Protein AF-A0A5C6UY87-F1 (afdb_monomer_lite)

Organism: NCBI:txid1294296

Structure (mmCIF, N/CA/C/O backbone):
data_AF-A0A5C6UY87-F1
#
_entry.id   AF-A0A5C6UY87-F1
#
loop_
_atom_site.group_PDB
_atom_site.id
_atom_site.type_symbol
_atom_site.label_atom_id
_atom_site.label_alt_id
_atom_site.label_comp_id
_atom_site.label_asym_id
_atom_site.label_entity_id
_atom_site.label_seq_id
_atom_site.pdbx_PDB_ins_code
_atom_site.Cartn_x
_atom_site.Cartn_y
_atom_site.Cartn_z
_atom_site.occupancy
_atom_site.B_iso_or_equiv
_atom_site.auth_seq_id
_atom_site.auth_comp_id
_atom_site.auth_asym_id
_atom_site.auth_atom_id
_atom_site.pdbx_PDB_model_num
ATOM 1 N N . MET A 1 1 ? -28.774 -27.161 35.374 1.00 55.22 1 MET A N 1
ATOM 2 C CA . MET A 1 1 ? -28.466 -25.878 34.701 1.00 55.22 1 MET A CA 1
ATOM 3 C C . MET A 1 1 ? -29.722 -25.010 34.749 1.00 55.22 1 MET A C 1
ATOM 5 O O . MET A 1 1 ? -30.736 -25.421 34.199 1.00 55.22 1 MET A O 1
ATOM 9 N N . ASN A 1 2 ? -29.724 -23.905 35.507 1.00 64.44 2 ASN A N 1
ATOM 10 C CA . ASN A 1 2 ? -30.947 -23.142 35.812 1.00 64.44 2 ASN A CA 1
ATOM 11 C C . ASN A 1 2 ? -31.574 -22.522 34.549 1.00 64.44 2 ASN A C 1
ATOM 13 O O . ASN A 1 2 ? -30.937 -21.724 33.859 1.00 64.44 2 ASN A O 1
ATOM 17 N N . SER A 1 3 ? -32.842 -22.848 34.272 1.00 70.06 3 SER A N 1
ATOM 18 C CA . SER A 1 3 ? -33.569 -22.413 33.064 1.00 70.06 3 SER A CA 1
ATOM 19 C C . SER A 1 3 ? -33.748 -20.889 32.966 1.00 70.06 3 SER A C 1
ATOM 21 O O . SER A 1 3 ? -33.892 -20.338 31.876 1.00 70.06 3 SER A O 1
ATOM 23 N N . THR A 1 4 ? -33.688 -20.184 34.096 1.00 75.19 4 THR A N 1
ATOM 24 C CA . THR A 1 4 ? -33.766 -18.720 34.193 1.00 75.19 4 THR A CA 1
ATOM 25 C C . THR A 1 4 ? -32.500 -18.014 33.715 1.00 75.19 4 THR A C 1
ATOM 27 O O . THR A 1 4 ? -32.594 -16.963 33.082 1.00 75.19 4 THR A O 1
ATOM 30 N N . PHE A 1 5 ? -31.323 -18.596 33.955 1.00 83.19 5 PHE A N 1
ATOM 31 C CA . PHE A 1 5 ? -30.048 -18.032 33.506 1.00 83.19 5 PHE A CA 1
ATOM 32 C C . PHE A 1 5 ? -29.927 -18.088 31.977 1.00 83.19 5 PHE A C 1
ATOM 34 O O . PHE A 1 5 ? -29.535 -17.114 31.338 1.00 83.19 5 PHE A O 1
ATOM 41 N N . PHE A 1 6 ? -30.379 -19.191 31.373 1.00 82.44 6 PHE A N 1
ATOM 42 C CA . PHE A 1 6 ? -30.323 -19.394 29.924 1.00 82.44 6 PHE A CA 1
ATOM 43 C C . PHE A 1 6 ? -31.249 -18.444 29.146 1.00 82.44 6 PHE A C 1
ATOM 45 O O . PHE A 1 6 ? -30.888 -17.952 28.079 1.00 82.44 6 PHE A O 1
ATOM 52 N N . LYS A 1 7 ? -32.425 -18.117 29.704 1.00 83.44 7 LYS A N 1
ATOM 53 C CA . LYS A 1 7 ? -33.339 -17.118 29.119 1.00 83.44 7 LYS A CA 1
ATOM 54 C C . LYS A 1 7 ? -32.713 -15.722 29.071 1.00 83.44 7 LYS A C 1
ATOM 56 O O . LYS A 1 7 ? -32.860 -15.029 28.069 1.00 83.44 7 LYS A O 1
ATOM 61 N N . ARG A 1 8 ? -31.993 -15.330 30.129 1.00 88.00 8 ARG A N 1
ATOM 62 C CA . ARG A 1 8 ? -31.272 -14.049 30.181 1.00 88.00 8 ARG A CA 1
ATOM 63 C C . ARG A 1 8 ? -30.110 -14.034 29.189 1.00 88.00 8 ARG A C 1
ATOM 65 O O . ARG A 1 8 ? -30.016 -13.105 28.398 1.00 88.00 8 ARG A O 1
ATOM 72 N N . LEU A 1 9 ? -29.302 -15.096 29.157 1.00 90.38 9 LEU A N 1
ATOM 73 C CA . LEU A 1 9 ? -28.181 -15.233 28.220 1.00 90.38 9 LEU A CA 1
ATOM 74 C C . LEU A 1 9 ? -28.628 -15.130 26.752 1.00 90.38 9 LEU A C 1
ATOM 76 O O . LEU A 1 9 ? -28.000 -14.428 25.965 1.00 90.38 9 LEU A O 1
ATOM 80 N N . ARG A 1 10 ? -29.747 -15.774 26.392 1.00 88.06 10 ARG A N 1
ATOM 81 C CA . ARG A 1 10 ? -30.309 -15.706 25.036 1.00 88.06 10 ARG A CA 1
ATOM 82 C C . ARG A 1 10 ? -30.724 -14.285 24.645 1.00 88.06 10 ARG A C 1
ATOM 84 O O . ARG A 1 10 ? -30.499 -13.894 23.506 1.00 88.06 10 ARG A O 1
ATOM 91 N N . LEU A 1 11 ? -31.308 -13.516 25.566 1.00 90.75 11 LEU A N 1
ATOM 92 C CA . LEU A 1 11 ? -31.698 -12.128 25.300 1.00 90.75 11 LEU A CA 1
ATOM 93 C C . LEU A 1 11 ? -30.470 -11.248 25.009 1.00 90.75 11 LEU A C 1
ATOM 95 O O . LEU A 1 11 ? -30.481 -10.475 24.054 1.00 90.75 11 LEU A O 1
ATOM 99 N N . TYR A 1 12 ? -29.393 -11.418 25.782 1.00 93.62 12 TYR A N 1
ATOM 100 C CA . TYR A 1 12 ? -28.133 -10.705 25.550 1.00 93.62 12 TYR A CA 1
ATOM 101 C C . TYR A 1 12 ? -27.480 -11.096 24.220 1.00 93.62 12 TYR A C 1
ATOM 103 O O . TYR A 1 12 ? -27.053 -10.216 23.478 1.00 93.62 12 TYR A O 1
ATOM 111 N N . LEU A 1 13 ? -27.460 -12.388 23.877 1.00 93.94 13 LEU A N 1
ATOM 112 C CA . LEU A 1 13 ? -26.925 -12.866 22.597 1.00 93.94 13 LEU A CA 1
ATOM 113 C C . LEU A 1 13 ? -27.658 -12.269 21.395 1.00 93.94 13 LEU A C 1
ATOM 115 O O . LEU A 1 13 ? -27.009 -11.923 20.417 1.00 93.94 13 LEU A O 1
ATOM 119 N N . ILE A 1 14 ? -28.983 -12.109 21.476 1.00 94.88 14 ILE A N 1
ATOM 120 C CA . ILE A 1 14 ? -29.773 -11.472 20.412 1.00 94.88 14 ILE A CA 1
ATOM 121 C C . ILE A 1 14 ? -29.352 -10.008 20.237 1.00 94.88 14 ILE A C 1
ATOM 123 O O . ILE A 1 14 ? -29.138 -9.572 19.110 1.00 94.88 14 ILE A O 1
ATOM 127 N N . GLY A 1 15 ? -29.176 -9.266 21.334 1.00 93.19 15 GLY A N 1
ATOM 128 C CA . GLY A 1 15 ? -28.689 -7.885 21.278 1.00 93.19 15 GLY A CA 1
ATOM 129 C C . GLY A 1 15 ? -27.284 -7.775 20.677 1.00 93.19 15 GLY A C 1
ATOM 130 O O . GLY A 1 15 ? -27.049 -6.933 19.815 1.00 93.19 15 GLY A O 1
ATOM 131 N N . VAL A 1 16 ? -26.371 -8.668 21.073 1.00 95.12 16 VAL A N 1
ATOM 132 C CA . VAL A 1 16 ? -25.006 -8.732 20.520 1.00 95.12 16 VAL A CA 1
ATOM 133 C C . VAL A 1 16 ? -25.025 -9.075 19.031 1.00 95.12 16 VAL A C 1
ATOM 135 O O . VAL A 1 16 ? -24.305 -8.449 18.261 1.00 95.12 16 VAL A O 1
ATOM 138 N N . LEU A 1 17 ? -25.875 -10.014 18.604 1.00 94.88 17 LEU A N 1
ATOM 139 C CA . LEU A 1 17 ? -26.025 -10.377 17.193 1.00 94.88 17 LEU A CA 1
ATOM 140 C C . LEU A 1 17 ? -26.530 -9.201 16.358 1.00 94.88 17 LEU A C 1
ATOM 142 O O . LEU A 1 17 ? -25.960 -8.908 15.313 1.00 94.88 17 LEU A O 1
ATOM 146 N N . ILE A 1 18 ? -27.560 -8.499 16.833 1.00 95.25 18 ILE A N 1
ATOM 147 C CA . ILE A 1 18 ? -28.108 -7.324 16.142 1.00 95.25 18 ILE A CA 1
ATOM 148 C C . ILE A 1 18 ? -27.053 -6.213 16.053 1.00 95.25 18 ILE A C 1
ATOM 150 O O . ILE A 1 18 ? -26.883 -5.616 14.991 1.00 95.25 18 ILE A O 1
ATOM 154 N N . GLY A 1 19 ? -26.304 -5.973 17.133 1.00 92.62 19 GLY A N 1
ATOM 155 C CA . GLY A 1 19 ? -25.204 -5.008 17.142 1.00 92.62 19 GLY A CA 1
ATOM 156 C C . GLY A 1 19 ? -24.087 -5.377 16.163 1.00 92.62 19 GLY A C 1
ATOM 157 O O . GLY A 1 19 ? -23.660 -4.537 15.377 1.00 92.62 19 GLY A O 1
ATOM 158 N N . ALA A 1 20 ? -23.660 -6.642 16.148 1.00 89.94 20 ALA A N 1
ATOM 159 C CA . ALA A 1 20 ? -22.644 -7.132 15.220 1.00 89.94 20 ALA A CA 1
ATOM 160 C C . ALA A 1 20 ? -23.093 -6.998 13.757 1.00 89.94 20 ALA A C 1
ATOM 162 O O . ALA A 1 20 ? -22.318 -6.546 12.918 1.00 89.94 20 ALA A O 1
ATOM 163 N N . VAL A 1 21 ? -24.356 -7.320 13.455 1.00 90.75 21 VAL A N 1
ATOM 164 C CA . VAL A 1 21 ? -24.924 -7.165 12.107 1.00 90.75 21 VAL A CA 1
ATOM 165 C C . VAL A 1 21 ? -24.951 -5.697 11.680 1.00 90.75 21 VAL A C 1
ATOM 167 O O . VAL A 1 21 ? -24.559 -5.398 10.555 1.00 90.75 21 VAL A O 1
ATOM 170 N N . MET A 1 22 ? -25.351 -4.770 12.559 1.00 89.44 22 MET A N 1
ATOM 171 C CA . MET A 1 22 ? -25.321 -3.333 12.248 1.00 89.44 22 MET A CA 1
ATOM 172 C C . MET A 1 22 ? -23.907 -2.832 11.953 1.00 89.44 22 MET A C 1
ATOM 174 O O . MET A 1 22 ? -23.715 -2.111 10.977 1.00 89.44 22 MET A O 1
ATOM 178 N N . VAL A 1 23 ? -22.920 -3.232 12.759 1.00 86.44 23 VAL A N 1
ATOM 179 C CA . VAL A 1 23 ? -21.511 -2.878 12.534 1.00 86.44 23 VAL A CA 1
ATOM 180 C C . VAL A 1 23 ? -21.060 -3.398 11.171 1.00 86.44 23 VAL A C 1
ATOM 182 O O . VAL A 1 23 ? -20.578 -2.620 10.356 1.00 86.44 23 VAL A O 1
ATOM 185 N N . VAL A 1 24 ? -21.295 -4.676 10.866 1.00 82.69 24 VAL A N 1
ATOM 186 C CA . VAL A 1 24 ? -20.934 -5.242 9.557 1.00 82.69 24 VAL A CA 1
ATOM 187 C C . VAL A 1 24 ? -21.602 -4.480 8.415 1.00 82.69 24 VAL A C 1
ATOM 189 O O . VAL A 1 24 ? -20.950 -4.232 7.413 1.00 82.69 24 VAL A O 1
ATOM 192 N N . PHE A 1 25 ? -22.863 -4.069 8.554 1.00 84.12 25 PHE A N 1
ATOM 193 C CA . PHE A 1 25 ? -23.574 -3.348 7.497 1.00 84.12 25 PHE A CA 1
ATOM 194 C C . PHE A 1 25 ? -23.033 -1.927 7.279 1.00 84.12 25 PHE A C 1
ATOM 196 O O . PHE A 1 25 ? -22.828 -1.525 6.138 1.00 84.12 25 PHE A O 1
ATOM 203 N N . ILE A 1 26 ? -22.750 -1.188 8.357 1.00 81.38 26 ILE A N 1
ATOM 204 C CA . ILE A 1 26 ? -22.177 0.169 8.301 1.00 81.38 26 ILE A CA 1
ATOM 205 C C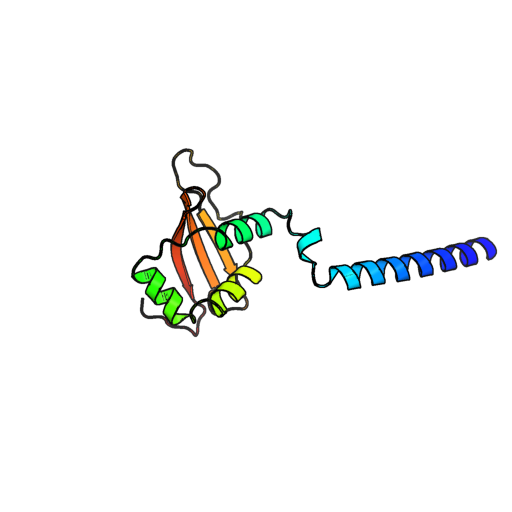 . ILE A 1 26 ? -20.754 0.140 7.732 1.00 81.38 26 ILE A C 1
ATOM 207 O O . ILE A 1 26 ? -20.374 1.005 6.947 1.00 81.38 26 ILE A O 1
ATOM 211 N N . PHE A 1 27 ? -19.967 -0.868 8.109 1.00 71.75 27 PHE A N 1
ATOM 212 C CA . PHE A 1 27 ? -18.582 -1.016 7.671 1.00 71.75 27 PHE A CA 1
ATOM 213 C C . PHE A 1 27 ? -18.427 -1.891 6.420 1.00 71.75 27 PHE A C 1
ATOM 215 O O . PHE A 1 27 ? -17.302 -2.111 5.987 1.00 71.75 27 PHE A O 1
ATOM 222 N N . LYS A 1 28 ? -19.517 -2.348 5.787 1.00 64.19 28 LYS A N 1
ATOM 223 C CA . LYS A 1 28 ? -19.472 -3.187 4.575 1.00 64.19 28 LYS A CA 1
ATOM 224 C C . LYS A 1 28 ? -18.812 -2.473 3.395 1.00 64.19 28 LYS A C 1
ATOM 226 O O . LYS A 1 28 ? -18.081 -3.092 2.637 1.00 64.19 28 LYS A O 1
ATOM 231 N N . GLU A 1 29 ? -19.064 -1.174 3.258 1.00 60.19 29 GLU A N 1
ATOM 232 C CA . GLU A 1 29 ? -18.462 -0.317 2.223 1.00 60.19 29 GLU A CA 1
ATOM 233 C C . GLU A 1 29 ? -17.086 0.227 2.641 1.00 60.19 29 GLU A C 1
ATOM 235 O O . GLU A 1 29 ? -16.366 0.831 1.853 1.00 60.19 29 GLU A O 1
ATOM 240 N N . ARG A 1 30 ? -16.725 0.033 3.912 1.00 55.78 30 ARG A N 1
ATOM 241 C CA . ARG A 1 30 ? -15.491 0.500 4.547 1.00 55.78 30 ARG A CA 1
ATOM 242 C C . ARG A 1 30 ? -14.740 -0.687 5.144 1.00 55.78 30 ARG A C 1
ATOM 244 O O . ARG A 1 30 ? -14.135 -0.546 6.204 1.00 55.78 30 ARG A O 1
ATOM 251 N N . THR A 1 31 ? -14.783 -1.855 4.505 1.00 52.50 31 THR A N 1
ATOM 252 C CA . THR A 1 31 ? -14.007 -3.036 4.921 1.00 52.50 31 THR A CA 1
ATOM 253 C C . THR A 1 31 ? -12.516 -2.711 5.011 1.00 52.50 31 THR A C 1
ATOM 255 O O . THR A 1 31 ? -11.818 -3.283 5.842 1.00 52.50 31 THR A O 1
ATOM 258 N N . SER A 1 32 ? -12.072 -1.679 4.289 1.00 54.19 32 SER A N 1
ATOM 259 C CA . SER A 1 32 ? -10.766 -1.047 4.439 1.00 54.19 32 SER A CA 1
ATOM 260 C C . SER A 1 32 ? -10.478 -0.502 5.844 1.00 54.19 32 SER A C 1
ATOM 262 O O . SER A 1 32 ? -9.322 -0.403 6.181 1.00 54.19 32 SER A O 1
ATOM 264 N N . LEU A 1 33 ? -11.420 -0.161 6.730 1.00 54.16 33 LEU A N 1
ATOM 265 C CA . LEU A 1 33 ? -11.054 0.366 8.064 1.00 54.16 33 LEU A CA 1
ATOM 266 C C . LEU A 1 33 ? -10.471 -0.702 9.003 1.00 54.16 33 LEU A C 1
ATOM 268 O O . LEU A 1 33 ? -9.660 -0.372 9.866 1.00 54.16 33 LEU A O 1
ATOM 272 N N . LEU A 1 34 ? -10.856 -1.973 8.827 1.00 55.81 34 LEU A N 1
ATOM 273 C CA . LEU A 1 34 ? -10.286 -3.093 9.584 1.00 55.81 34 LEU A CA 1
ATOM 274 C C . LEU A 1 34 ? -9.047 -3.703 8.913 1.00 55.81 34 LEU A C 1
ATOM 276 O O . LEU A 1 34 ? -8.411 -4.577 9.491 1.00 55.81 34 LEU A O 1
ATOM 280 N N . THR A 1 35 ? -8.708 -3.276 7.696 1.00 59.19 35 THR A N 1
ATOM 281 C CA . THR A 1 35 ? -7.562 -3.818 6.952 1.00 59.19 35 THR A CA 1
ATOM 282 C C . THR A 1 35 ? -6.640 -2.760 6.351 1.00 59.19 35 THR A C 1
ATOM 284 O O . THR A 1 35 ? -5.590 -3.099 5.838 1.00 59.19 35 THR A O 1
ATOM 287 N N . SER A 1 36 ? -6.935 -1.468 6.478 1.00 60.25 36 SER A N 1
ATOM 288 C CA . SER A 1 36 ? -6.112 -0.368 5.944 1.00 60.25 36 SER A CA 1
ATOM 289 C C . SER A 1 36 ? -4.764 -0.285 6.647 1.00 60.25 36 SER A C 1
ATOM 291 O O . SER A 1 36 ? -3.767 0.058 6.018 1.00 60.25 36 SER A O 1
ATOM 293 N N . TRP A 1 37 ? -4.703 -0.673 7.926 1.00 62.41 37 TRP A N 1
ATOM 294 C CA . TRP A 1 37 ? -3.427 -0.783 8.628 1.00 62.41 37 TRP A CA 1
ATOM 295 C C . TRP A 1 37 ? -2.606 -2.001 8.188 1.00 62.41 37 TRP A C 1
ATOM 297 O O . TRP A 1 37 ? -1.446 -2.107 8.599 1.00 62.41 37 TRP A O 1
ATOM 307 N N . LEU A 1 38 ? -3.184 -2.964 7.444 1.00 74.44 38 LEU A N 1
ATOM 308 C CA . LEU A 1 38 ? -2.393 -4.098 6.981 1.00 74.44 38 LEU A CA 1
ATOM 309 C C . LEU A 1 38 ? -1.280 -3.562 6.077 1.00 74.44 38 LEU A C 1
ATOM 311 O O . LEU A 1 38 ? -1.529 -2.708 5.223 1.00 74.44 38 LEU A O 1
ATOM 315 N N . PRO A 1 39 ? -0.054 -4.090 6.235 1.00 68.19 39 PRO A N 1
ATOM 316 C CA . PRO A 1 39 ? 1.099 -3.626 5.473 1.00 68.19 39 PRO A CA 1
ATOM 317 C C . PRO A 1 39 ? 0.873 -3.733 3.961 1.00 68.19 39 PRO A C 1
ATOM 319 O O . PRO A 1 39 ? 1.430 -2.949 3.204 1.00 68.19 39 PRO A O 1
ATOM 322 N N . GLU A 1 40 ? 0.047 -4.683 3.531 1.00 71.69 40 GLU A N 1
ATOM 323 C CA . GLU A 1 40 ? -0.398 -4.868 2.152 1.00 71.69 40 GLU A CA 1
ATOM 324 C C . GLU A 1 40 ? -1.155 -3.655 1.611 1.00 71.69 40 GLU A C 1
ATOM 326 O O . GLU A 1 40 ? -0.688 -3.000 0.680 1.00 71.69 40 GLU A O 1
ATOM 331 N N . ASN A 1 41 ? -2.261 -3.292 2.261 1.00 72.25 41 ASN A N 1
ATOM 332 C CA . ASN A 1 41 ? -3.075 -2.139 1.896 1.00 72.25 41 ASN A CA 1
ATOM 333 C C . ASN A 1 41 ? -2.273 -0.836 1.927 1.00 72.25 41 ASN A C 1
ATOM 335 O O . ASN A 1 41 ? -2.435 -0.007 1.039 1.00 72.25 41 ASN A O 1
ATOM 339 N N . THR A 1 42 ? -1.368 -0.673 2.898 1.00 77.06 42 THR A N 1
ATOM 340 C CA . THR A 1 42 ? -0.503 0.514 2.971 1.00 77.06 42 THR A CA 1
ATOM 341 C C . THR A 1 42 ? 0.456 0.609 1.778 1.00 77.06 42 THR A C 1
ATOM 343 O O . THR A 1 42 ? 0.691 1.699 1.264 1.00 77.06 42 THR A O 1
ATOM 346 N N . VAL A 1 43 ? 1.018 -0.515 1.316 1.00 79.12 43 VAL A N 1
ATOM 347 C CA . VAL A 1 43 ? 1.899 -0.529 0.135 1.00 79.12 43 VAL A CA 1
ATOM 348 C C . VAL A 1 43 ? 1.105 -0.230 -1.133 1.00 79.12 43 VAL A C 1
ATOM 350 O O . VAL A 1 43 ? 1.562 0.562 -1.952 1.00 79.12 43 VAL A O 1
ATOM 353 N N . ILE A 1 44 ? -0.086 -0.810 -1.283 1.00 79.56 44 ILE A N 1
ATOM 354 C CA . ILE A 1 44 ? -0.964 -0.542 -2.429 1.00 79.56 44 ILE A CA 1
ATOM 355 C C . ILE A 1 44 ? -1.366 0.938 -2.459 1.00 79.56 44 ILE A C 1
ATOM 357 O O . ILE A 1 44 ? -1.238 1.583 -3.498 1.00 79.56 44 ILE A O 1
ATOM 361 N N . GLU A 1 45 ? -1.767 1.508 -1.321 1.00 77.75 45 GLU A N 1
ATOM 362 C CA . GLU A 1 45 ? -2.109 2.930 -1.199 1.00 77.75 45 GLU A CA 1
ATOM 363 C C . GLU A 1 45 ? -0.907 3.834 -1.519 1.00 77.75 45 GLU A C 1
ATOM 365 O O . GLU A 1 45 ? -1.041 4.826 -2.238 1.00 77.75 45 GLU A O 1
ATOM 370 N N . ALA A 1 46 ? 0.296 3.466 -1.068 1.00 76.62 46 ALA A N 1
ATOM 371 C CA . ALA A 1 46 ? 1.522 4.185 -1.410 1.00 76.62 46 ALA A CA 1
ATOM 372 C C . ALA A 1 46 ? 1.818 4.138 -2.919 1.00 76.62 46 ALA A C 1
ATOM 374 O O . ALA A 1 46 ? 2.218 5.146 -3.495 1.00 76.62 46 ALA A O 1
ATOM 375 N N . ILE A 1 47 ? 1.584 3.001 -3.585 1.00 79.12 47 ILE A N 1
ATOM 376 C CA . ILE A 1 47 ? 1.741 2.879 -5.043 1.00 79.12 47 ILE A CA 1
ATOM 377 C C . ILE A 1 47 ? 0.697 3.738 -5.769 1.00 79.12 47 ILE A C 1
ATOM 379 O O . ILE A 1 47 ? 1.054 4.453 -6.698 1.00 79.12 47 ILE A O 1
ATOM 383 N N . GLN A 1 48 ? -0.568 3.710 -5.339 1.00 78.00 48 GLN A N 1
ATOM 384 C CA . GLN A 1 48 ? -1.660 4.473 -5.958 1.00 78.00 48 GLN A CA 1
ATOM 385 C C . GLN A 1 48 ? -1.519 5.994 -5.785 1.00 78.00 48 GLN A C 1
ATOM 387 O O . GLN A 1 48 ? -2.023 6.751 -6.613 1.00 78.00 48 GLN A O 1
ATOM 392 N N . THR A 1 49 ? -0.867 6.445 -4.710 1.00 78.75 49 THR A N 1
ATOM 393 C CA . THR A 1 49 ? -0.631 7.872 -4.427 1.00 78.75 49 THR A CA 1
ATOM 394 C C . THR A 1 49 ? 0.679 8.405 -5.007 1.00 78.75 49 THR A C 1
ATOM 396 O O . THR A 1 49 ? 0.866 9.621 -5.048 1.00 78.75 49 THR A O 1
ATOM 399 N N . SER A 1 50 ? 1.574 7.525 -5.459 1.00 79.62 50 SER A N 1
ATOM 400 C CA . SER A 1 50 ? 2.848 7.905 -6.073 1.00 79.62 50 SER A CA 1
ATOM 401 C C . SER A 1 50 ? 2.694 8.258 -7.552 1.00 79.62 50 SER A C 1
ATOM 403 O O . SER A 1 50 ? 1.855 7.697 -8.257 1.00 79.62 50 SER A O 1
ATOM 405 N N . ASP A 1 51 ? 3.569 9.131 -8.051 1.00 78.62 51 ASP A N 1
ATOM 406 C CA . ASP A 1 51 ? 3.662 9.413 -9.480 1.00 78.62 51 ASP A CA 1
ATOM 407 C C . ASP A 1 51 ? 4.319 8.238 -10.222 1.00 78.62 51 ASP A C 1
ATOM 409 O O . ASP A 1 51 ? 5.367 7.709 -9.826 1.00 78.62 51 ASP A O 1
ATOM 413 N N . PHE A 1 52 ? 3.709 7.842 -11.341 1.00 79.62 52 PHE A N 1
ATOM 414 C CA . PHE A 1 52 ? 4.201 6.751 -12.176 1.00 79.62 52 PHE A CA 1
ATOM 415 C C . PHE A 1 52 ? 5.230 7.248 -13.190 1.00 79.62 52 PHE A C 1
ATOM 417 O O . PHE A 1 52 ? 4.919 8.004 -14.113 1.00 79.62 52 PHE A O 1
ATOM 424 N N . GLN A 1 53 ? 6.459 6.757 -13.069 1.00 79.12 53 GLN A N 1
ATOM 425 C CA . GLN A 1 53 ? 7.480 6.901 -14.093 1.00 79.12 53 GLN A CA 1
ATOM 426 C C . GLN A 1 53 ? 7.308 5.782 -15.126 1.00 79.12 53 GLN A C 1
ATOM 428 O O . GLN A 1 53 ? 7.827 4.677 -14.967 1.00 79.12 53 GLN A O 1
ATOM 433 N N . LEU A 1 54 ? 6.548 6.077 -16.182 1.00 74.81 54 LEU A N 1
ATOM 434 C CA . LEU A 1 54 ? 6.296 5.145 -17.280 1.00 74.81 54 LEU A CA 1
ATOM 435 C C . LEU A 1 54 ? 7.395 5.253 -18.341 1.00 74.81 54 LEU A C 1
ATOM 437 O O . LEU A 1 54 ? 7.569 6.307 -18.955 1.00 74.81 54 LEU A O 1
ATOM 441 N N . ASN A 1 55 ? 8.104 4.155 -18.603 1.00 79.44 55 ASN A N 1
ATOM 442 C CA . ASN A 1 55 ? 8.947 4.045 -19.792 1.00 79.44 55 ASN A CA 1
ATOM 443 C C . ASN A 1 55 ? 8.097 3.740 -21.037 1.00 79.44 55 ASN A C 1
ATOM 445 O O . ASN A 1 55 ? 6.914 3.417 -20.937 1.00 79.44 55 ASN A O 1
ATOM 449 N N . ALA A 1 56 ? 8.699 3.794 -22.231 1.00 78.50 56 ALA A N 1
ATOM 450 C CA . ALA A 1 56 ? 7.999 3.490 -23.486 1.00 78.50 56 ALA A CA 1
ATOM 451 C C . ALA A 1 56 ? 7.321 2.104 -23.455 1.00 78.50 56 ALA A C 1
ATOM 453 O O . ALA A 1 56 ? 6.160 1.971 -23.840 1.00 78.50 56 ALA A O 1
ATOM 454 N N . THR A 1 57 ? 8.006 1.099 -22.908 1.00 77.88 57 THR A N 1
ATOM 455 C CA . THR A 1 57 ? 7.468 -0.253 -22.713 1.00 77.88 57 THR A CA 1
ATOM 456 C C . THR A 1 57 ? 6.305 -0.270 -21.719 1.00 77.88 57 THR A C 1
ATOM 458 O O . THR A 1 57 ? 5.260 -0.840 -22.018 1.00 77.88 57 THR A O 1
ATOM 461 N N . ASP A 1 58 ? 6.421 0.420 -20.582 1.00 78.19 58 ASP A N 1
ATOM 462 C CA . ASP A 1 58 ? 5.344 0.477 -19.584 1.00 78.19 58 ASP A CA 1
ATOM 463 C C . ASP A 1 58 ? 4.113 1.180 -20.150 1.00 78.19 58 ASP A C 1
ATOM 465 O O . ASP A 1 58 ? 3.003 0.682 -20.020 1.00 78.19 58 ASP A O 1
ATOM 469 N N . SER A 1 59 ? 4.301 2.287 -20.872 1.00 78.06 59 SER A N 1
ATOM 470 C CA . SER A 1 59 ? 3.203 2.987 -21.542 1.00 78.06 59 SER A CA 1
ATOM 471 C C . SER A 1 59 ? 2.479 2.097 -22.562 1.00 78.06 59 SER A C 1
ATOM 473 O O . SER A 1 59 ? 1.261 2.192 -22.711 1.00 78.06 59 SER A O 1
ATOM 475 N N . CYS A 1 60 ? 3.202 1.187 -23.224 1.00 80.56 60 CYS A N 1
ATOM 476 C CA . CYS A 1 60 ? 2.629 0.203 -24.138 1.00 80.56 60 CYS A CA 1
ATOM 477 C C . CYS A 1 60 ? 1.760 -0.814 -23.384 1.00 80.56 60 CYS A C 1
ATOM 479 O O . CYS A 1 60 ? 0.608 -1.025 -23.767 1.00 80.56 60 CYS A O 1
ATOM 481 N N . TYR A 1 61 ? 2.252 -1.368 -22.271 1.00 77.00 61 TYR A N 1
ATOM 482 C CA . TYR A 1 61 ? 1.473 -2.279 -21.426 1.00 77.00 61 TYR A CA 1
ATOM 483 C C . TYR A 1 61 ? 0.249 -1.591 -20.803 1.00 77.00 61 TYR A C 1
ATOM 485 O O . TYR A 1 61 ? -0.855 -2.126 -20.886 1.00 77.00 61 TYR A O 1
ATOM 493 N N . PHE A 1 62 ? 0.405 -0.375 -20.272 1.00 76.50 62 PHE A N 1
ATOM 494 C CA . PHE A 1 62 ? -0.686 0.437 -19.719 1.00 76.50 62 PHE A CA 1
ATOM 495 C C . PHE A 1 62 ? -1.794 0.706 -20.748 1.00 76.50 62 PHE A C 1
ATOM 497 O O . PHE A 1 62 ? -2.976 0.599 -20.428 1.00 76.50 62 PHE A O 1
ATOM 504 N N . ASN A 1 63 ? -1.426 1.028 -21.991 1.00 78.12 63 ASN A N 1
ATOM 505 C CA . ASN A 1 63 ? -2.396 1.252 -23.064 1.00 78.12 63 ASN A CA 1
ATOM 506 C C . ASN A 1 63 ? -3.046 -0.052 -23.540 1.00 78.12 63 ASN A C 1
ATOM 508 O O . ASN A 1 63 ? -4.247 -0.078 -23.802 1.00 78.12 63 ASN A O 1
ATOM 512 N N . CYS A 1 64 ? -2.274 -1.137 -23.632 1.00 78.69 64 CYS A N 1
ATOM 513 C CA . CYS A 1 64 ? -2.778 -2.446 -24.045 1.00 78.69 64 CYS A CA 1
ATOM 514 C C . CYS A 1 64 ? -3.814 -3.009 -23.061 1.00 78.69 64 CYS A C 1
ATOM 516 O O . CYS A 1 64 ? -4.765 -3.683 -23.460 1.00 78.69 64 CYS A O 1
ATOM 518 N N . LEU A 1 65 ? -3.638 -2.715 -21.775 1.00 73.00 65 LEU A N 1
ATOM 519 C CA . LEU A 1 65 ? -4.491 -3.209 -20.701 1.00 73.00 65 LEU A CA 1
ATOM 520 C C . LEU A 1 65 ? -5.721 -2.342 -20.439 1.00 73.00 65 LEU A C 1
ATOM 522 O O . LEU A 1 65 ? -6.483 -2.688 -19.556 1.00 73.00 65 LEU A O 1
ATOM 526 N N . GLY A 1 66 ? -5.945 -1.271 -21.204 1.00 67.62 66 GLY A N 1
ATOM 527 C CA . GLY A 1 66 ? -7.058 -0.356 -20.967 1.00 67.62 66 GLY A CA 1
ATOM 528 C C . GLY A 1 66 ? -6.696 0.663 -19.889 1.00 67.62 66 GLY A C 1
ATOM 529 O O . GLY A 1 66 ? -6.654 0.368 -18.695 1.00 67.62 66 GLY A O 1
ATOM 530 N N . ALA A 1 67 ? -6.402 1.884 -20.333 1.00 62.25 67 ALA A N 1
ATOM 531 C CA . ALA A 1 67 ? -5.908 2.954 -19.480 1.00 62.25 67 ALA A CA 1
ATOM 532 C C . ALA A 1 67 ? -6.816 3.192 -18.254 1.00 62.25 67 ALA A C 1
ATOM 534 O O . ALA A 1 67 ? -8.009 3.465 -18.374 1.00 62.25 67 ALA A O 1
ATOM 535 N N . ASN A 1 68 ? -6.192 3.147 -17.076 1.00 59.88 68 ASN A N 1
ATOM 536 C CA . ASN A 1 68 ? -6.702 3.479 -15.742 1.00 59.88 68 ASN A CA 1
ATOM 537 C C . ASN A 1 68 ? -7.769 2.573 -15.112 1.00 59.88 68 ASN A C 1
ATOM 539 O O . ASN A 1 68 ? -7.652 2.322 -13.915 1.00 59.88 68 ASN A O 1
ATOM 543 N N . GLU A 1 69 ? -8.791 2.102 -15.826 1.00 61.41 69 GLU A N 1
ATOM 544 C CA . GLU A 1 69 ? -9.886 1.350 -15.180 1.00 61.41 69 GLU A CA 1
ATOM 545 C C . GLU A 1 69 ? -9.460 -0.070 -14.786 1.00 61.41 69 GLU A C 1
ATOM 547 O O . GLU A 1 69 ? -9.540 -0.428 -13.610 1.00 61.41 69 GLU A O 1
ATOM 552 N N . ASP A 1 70 ? -8.899 -0.833 -15.724 1.00 63.62 70 ASP A N 1
ATOM 553 C CA . ASP A 1 70 ? -8.437 -2.205 -15.470 1.00 63.62 70 ASP A CA 1
ATOM 554 C C . ASP A 1 70 ? -7.228 -2.241 -14.525 1.00 63.62 70 ASP A C 1
ATOM 556 O O . ASP A 1 70 ? -7.052 -3.190 -13.763 1.00 63.62 70 ASP A O 1
ATOM 560 N N . LEU A 1 71 ? -6.417 -1.180 -14.516 1.00 66.19 71 LEU A N 1
ATOM 561 C CA . LEU A 1 71 ? -5.262 -1.054 -13.627 1.00 66.19 71 LEU A CA 1
ATOM 562 C C . LEU A 1 71 ? -5.654 -0.688 -12.199 1.00 66.19 71 LEU A C 1
ATOM 564 O O . LEU A 1 71 ? -5.126 -1.280 -11.264 1.00 66.19 71 LEU A O 1
ATOM 568 N N . LYS A 1 72 ? -6.598 0.241 -12.003 1.00 66.38 72 LYS A N 1
ATOM 569 C CA . LYS A 1 72 ? -7.157 0.499 -10.667 1.00 66.38 72 LYS A CA 1
ATOM 570 C C . LYS A 1 72 ? -7.801 -0.760 -10.109 1.00 66.38 72 LYS A C 1
ATOM 572 O O . LYS A 1 72 ? -7.503 -1.150 -8.988 1.00 66.38 72 LYS A O 1
ATOM 577 N N . ALA A 1 73 ? -8.587 -1.441 -10.938 1.00 66.88 73 ALA A N 1
ATOM 578 C CA . ALA A 1 73 ? -9.212 -2.695 -10.563 1.00 66.88 73 ALA A CA 1
ATOM 579 C C . ALA A 1 73 ? -8.168 -3.800 -10.295 1.00 66.88 73 ALA A C 1
ATOM 581 O O . ALA A 1 73 ? -8.401 -4.667 -9.458 1.00 66.88 73 ALA A O 1
ATOM 582 N N . PHE A 1 74 ? -7.021 -3.790 -10.982 1.00 71.62 74 PHE A N 1
ATOM 583 C CA . PHE A 1 74 ? -5.899 -4.676 -10.673 1.00 71.62 74 PHE A CA 1
ATOM 584 C C . PHE A 1 74 ? -5.309 -4.368 -9.296 1.00 71.62 74 PHE A C 1
ATOM 586 O O . PHE A 1 74 ? -5.141 -5.298 -8.519 1.00 71.62 74 PHE A O 1
ATOM 593 N N . PHE A 1 75 ? -5.039 -3.099 -8.973 1.00 72.88 75 PHE A N 1
ATOM 594 C CA . PHE A 1 75 ? -4.489 -2.714 -7.669 1.00 72.88 75 PHE A CA 1
ATOM 595 C C . PHE A 1 75 ? -5.452 -2.981 -6.505 1.00 72.88 75 PHE A C 1
ATOM 597 O O . PHE A 1 75 ? -4.985 -3.315 -5.423 1.00 72.88 75 PHE A O 1
ATOM 604 N N . ASP A 1 76 ? -6.765 -2.875 -6.721 1.00 69.81 76 ASP A N 1
ATOM 605 C CA . ASP A 1 76 ? -7.775 -3.153 -5.688 1.00 69.81 76 ASP A CA 1
ATOM 606 C C . ASP A 1 76 ? -7.859 -4.643 -5.304 1.00 69.81 76 ASP A C 1
ATOM 608 O O . ASP A 1 76 ? -8.295 -4.972 -4.202 1.00 69.81 76 ASP A O 1
ATOM 612 N N . GLU A 1 77 ? -7.435 -5.542 -6.196 1.00 68.88 77 GLU A N 1
ATOM 613 C CA . GLU A 1 77 ? -7.473 -7.003 -6.013 1.00 68.88 77 GLU A CA 1
ATOM 614 C C . GLU A 1 77 ? -6.073 -7.643 -6.027 1.00 68.88 77 GLU A C 1
ATOM 616 O O . GLU A 1 77 ? -5.948 -8.864 -6.084 1.00 68.88 77 GLU A O 1
ATOM 621 N N . ALA A 1 78 ? -5.009 -6.839 -6.047 1.00 71.81 78 ALA A N 1
A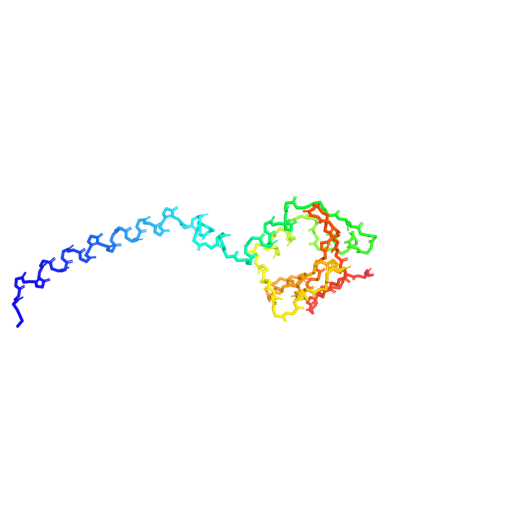TOM 622 C CA . ALA A 1 78 ? -3.646 -7.345 -6.096 1.00 71.81 78 ALA A CA 1
ATOM 623 C C . ALA A 1 78 ? -3.143 -7.702 -4.696 1.00 71.81 78 ALA A C 1
ATOM 625 O O . ALA A 1 78 ? -3.155 -6.864 -3.797 1.00 71.81 78 ALA A O 1
ATOM 626 N N . ASP A 1 79 ? -2.584 -8.901 -4.570 1.00 73.19 79 ASP A N 1
ATOM 627 C CA . ASP A 1 79 ? -1.887 -9.348 -3.373 1.00 73.19 79 ASP A CA 1
ATOM 628 C C . ASP A 1 79 ? -0.403 -8.942 -3.434 1.00 73.19 79 ASP A C 1
ATOM 630 O O . ASP A 1 79 ? 0.289 -9.147 -4.442 1.00 73.19 79 ASP A O 1
ATOM 634 N N . VAL A 1 80 ? 0.127 -8.390 -2.342 1.00 74.06 80 VAL A N 1
ATOM 635 C CA . VAL A 1 80 ? 1.536 -7.991 -2.217 1.00 74.06 80 VAL A CA 1
ATOM 636 C C . VAL A 1 80 ? 2.358 -9.169 -1.689 1.00 74.06 80 VAL A C 1
ATOM 638 O O . VAL A 1 80 ? 2.334 -9.515 -0.506 1.00 74.06 80 VAL A O 1
ATOM 641 N N . LEU A 1 81 ? 3.192 -9.752 -2.552 1.00 72.69 81 LEU A N 1
ATOM 642 C CA . LEU A 1 81 ? 4.093 -10.849 -2.192 1.00 72.69 81 LEU A CA 1
ATOM 643 C C . LEU A 1 81 ? 5.321 -10.339 -1.425 1.00 72.69 81 LEU A C 1
ATOM 645 O O . LEU A 1 81 ? 6.420 -10.181 -1.958 1.00 72.69 81 LEU A O 1
ATOM 649 N N . PHE A 1 82 ? 5.149 -10.124 -0.123 1.00 64.62 82 PHE A N 1
ATOM 650 C CA . PHE A 1 82 ? 6.213 -9.676 0.781 1.00 64.62 82 PHE A CA 1
ATOM 651 C C . PHE A 1 82 ? 7.384 -10.650 0.946 1.00 64.62 82 PHE A C 1
ATOM 653 O O . PHE A 1 82 ? 8.459 -10.234 1.378 1.00 64.62 82 PHE A O 1
ATOM 660 N N . SER A 1 83 ? 7.176 -11.939 0.673 1.00 60.28 83 SER A N 1
ATOM 661 C CA . SER A 1 83 ? 8.215 -12.973 0.744 1.00 60.28 83 SER A CA 1
ATOM 662 C C . SER A 1 83 ? 9.182 -12.931 -0.437 1.00 60.28 83 SER A C 1
ATOM 664 O O . SER A 1 83 ? 10.292 -13.438 -0.320 1.00 60.28 83 SER A O 1
ATOM 666 N N . GLU A 1 84 ? 8.762 -12.343 -1.560 1.00 60.91 84 GLU A N 1
ATOM 667 C CA . GLU A 1 84 ? 9.550 -12.257 -2.796 1.00 60.91 84 GLU A CA 1
ATOM 668 C C . GLU A 1 84 ? 10.105 -10.840 -3.045 1.00 60.91 84 GLU A C 1
ATOM 670 O O . GLU A 1 84 ? 10.869 -10.631 -3.985 1.00 60.91 84 G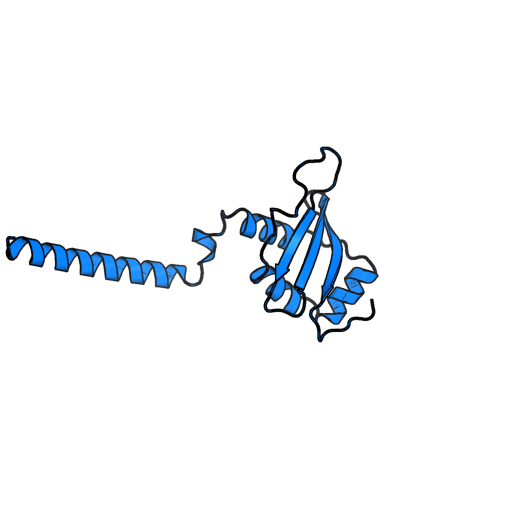LU A O 1
ATOM 675 N N . GLY A 1 85 ? 9.742 -9.865 -2.203 1.00 56.31 85 GLY A N 1
ATOM 676 C CA . GLY A 1 85 ? 10.319 -8.521 -2.201 1.00 56.31 85 GLY A CA 1
ATOM 677 C C . GLY A 1 85 ? 11.589 -8.452 -1.352 1.00 56.31 85 GLY A C 1
ATOM 678 O O . GLY A 1 85 ? 11.616 -8.900 -0.203 1.00 56.31 85 GLY A O 1
ATOM 679 N N . GLU A 1 86 ? 12.655 -7.865 -1.891 1.00 55.09 86 GLU A N 1
ATOM 680 C CA . GLU A 1 86 ? 13.929 -7.734 -1.180 1.00 55.09 86 GLU A CA 1
ATOM 681 C C . GLU A 1 86 ? 13.829 -6.642 -0.114 1.00 55.09 86 GLU A C 1
ATOM 683 O O . GLU A 1 86 ? 13.911 -5.440 -0.378 1.00 55.09 86 GLU A O 1
ATOM 688 N N . ARG A 1 87 ? 13.642 -7.061 1.139 1.00 50.66 87 ARG A N 1
ATOM 689 C CA . ARG A 1 87 ? 13.801 -6.175 2.289 1.00 50.66 87 ARG A CA 1
ATOM 690 C C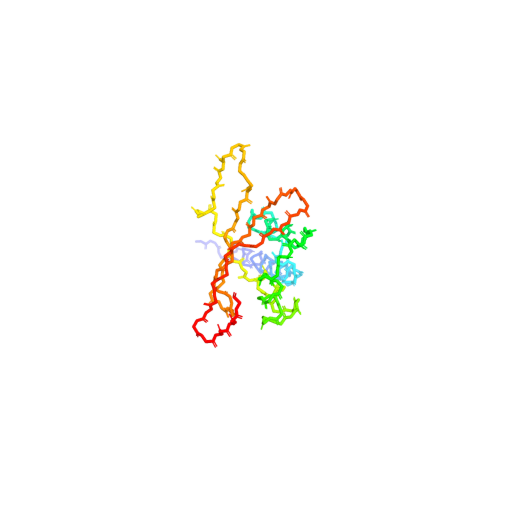 . ARG A 1 87 ? 15.285 -6.050 2.612 1.00 50.66 87 ARG A C 1
ATOM 692 O O . ARG A 1 87 ? 15.832 -6.870 3.340 1.00 50.66 87 ARG A O 1
ATOM 699 N N . GLY A 1 88 ? 15.906 -4.974 2.143 1.00 46.78 88 GLY A N 1
ATOM 700 C CA . GLY A 1 88 ? 17.102 -4.451 2.797 1.00 46.78 88 GLY A CA 1
ATOM 701 C C . GLY A 1 88 ? 18.423 -4.697 2.085 1.00 46.78 88 GLY A C 1
ATOM 702 O O . GLY A 1 88 ? 19.318 -5.336 2.631 1.00 46.78 88 GLY A O 1
ATOM 703 N N . VAL A 1 89 ? 18.617 -4.015 0.962 1.00 43.31 89 VAL A N 1
ATOM 704 C CA . VAL A 1 89 ? 19.951 -3.515 0.624 1.00 43.31 89 VAL A CA 1
ATOM 705 C C . VAL A 1 89 ? 19.897 -2.007 0.829 1.00 43.31 89 VAL A C 1
ATOM 707 O O . VAL A 1 89 ? 19.059 -1.335 0.240 1.00 43.31 89 VAL A O 1
ATOM 710 N N . LYS A 1 90 ? 20.744 -1.480 1.721 1.00 45.91 90 LYS A N 1
ATOM 711 C CA . LYS A 1 90 ? 20.776 -0.065 2.147 1.00 45.91 90 LYS A CA 1
ATOM 712 C C . LYS A 1 90 ? 20.923 0.952 0.999 1.00 45.91 90 LYS A C 1
ATOM 714 O O . LYS A 1 90 ? 20.695 2.129 1.243 1.00 45.91 90 LYS A O 1
ATOM 719 N N . ASP A 1 91 ? 21.240 0.482 -0.206 1.00 46.97 91 ASP A N 1
ATOM 720 C CA . ASP A 1 91 ? 21.470 1.270 -1.420 1.00 46.97 91 ASP A CA 1
ATOM 721 C C . ASP A 1 91 ? 20.616 0.818 -2.627 1.00 46.97 91 ASP A C 1
ATOM 723 O O . ASP A 1 91 ? 20.828 1.304 -3.736 1.00 46.97 91 ASP A O 1
ATOM 727 N N . ALA A 1 92 ? 19.662 -0.111 -2.456 1.00 53.38 92 ALA A N 1
ATOM 728 C CA . ALA A 1 92 ? 18.792 -0.560 -3.547 1.00 53.38 92 ALA A CA 1
ATOM 729 C C . ALA A 1 92 ? 17.351 -0.072 -3.359 1.00 53.38 92 ALA A C 1
ATOM 731 O O . ALA A 1 92 ? 16.770 -0.178 -2.275 1.00 53.38 92 ALA A O 1
ATOM 732 N N . ASN A 1 93 ? 16.769 0.432 -4.445 1.00 61.69 93 ASN A N 1
ATOM 733 C CA . ASN A 1 93 ? 15.368 0.826 -4.525 1.00 61.69 93 ASN A CA 1
ATOM 734 C C . ASN A 1 93 ? 14.454 -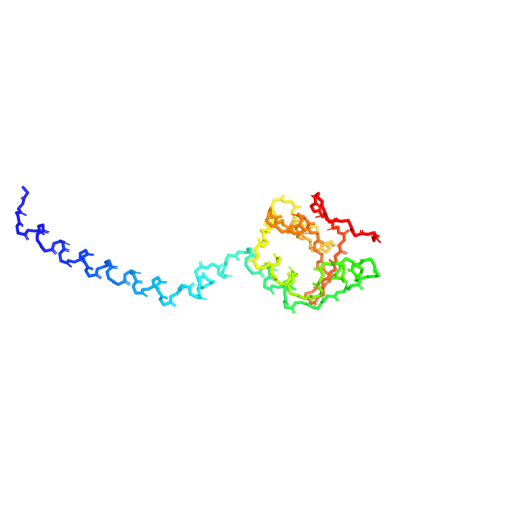0.310 -4.046 1.00 61.69 93 ASN A C 1
ATOM 736 O O . ASN A 1 93 ? 14.567 -1.449 -4.505 1.00 61.69 93 ASN A O 1
ATOM 740 N N . ARG A 1 94 ? 13.538 -0.001 -3.120 1.00 68.00 94 ARG A N 1
ATOM 741 C CA . ARG A 1 94 ? 12.584 -0.984 -2.586 1.00 68.00 94 ARG A CA 1
ATOM 742 C C . ARG A 1 94 ? 11.673 -1.438 -3.720 1.00 68.00 94 ARG A C 1
ATOM 744 O O . ARG A 1 94 ? 11.056 -0.596 -4.370 1.00 68.00 94 ARG A O 1
ATOM 751 N N . TYR A 1 95 ? 11.564 -2.745 -3.940 1.00 72.69 95 TYR A N 1
ATOM 752 C CA . TYR A 1 95 ? 10.622 -3.293 -4.909 1.00 72.69 95 TYR A CA 1
ATOM 753 C C . TYR A 1 95 ? 9.629 -4.250 -4.259 1.00 72.69 95 TYR A C 1
ATOM 755 O O . TYR A 1 95 ? 9.939 -4.955 -3.298 1.00 72.69 95 TYR A O 1
ATOM 763 N N . TYR A 1 96 ? 8.427 -4.264 -4.818 1.00 75.94 96 TYR A N 1
ATOM 764 C CA . TYR A 1 96 ? 7.311 -5.103 -4.420 1.00 75.94 96 TYR A CA 1
ATOM 765 C C . TYR A 1 96 ? 6.815 -5.875 -5.637 1.00 75.94 96 TYR A C 1
ATOM 767 O O . TYR A 1 96 ? 6.857 -5.384 -6.768 1.00 75.94 96 TYR A O 1
ATOM 775 N N . ILE A 1 97 ? 6.368 -7.103 -5.404 1.00 78.19 97 ILE A N 1
ATOM 776 C CA . ILE A 1 97 ? 5.758 -7.939 -6.433 1.00 78.19 97 ILE A CA 1
ATOM 777 C C . ILE A 1 97 ? 4.277 -8.032 -6.103 1.00 78.19 97 ILE A C 1
ATOM 779 O O . ILE A 1 97 ? 3.906 -8.515 -5.036 1.00 78.19 97 ILE A O 1
ATOM 783 N N . LEU A 1 98 ? 3.457 -7.533 -7.017 1.00 78.56 98 LEU A N 1
ATOM 784 C CA . LEU A 1 98 ? 2.007 -7.632 -6.974 1.00 78.56 98 LEU A CA 1
ATOM 785 C C . LEU A 1 98 ? 1.595 -8.863 -7.772 1.00 78.56 98 LEU A C 1
ATOM 787 O O . LEU A 1 98 ? 2.071 -9.048 -8.897 1.00 78.56 98 LEU A O 1
ATOM 791 N N . LYS A 1 99 ? 0.730 -9.696 -7.205 1.00 78.44 99 LYS A N 1
ATOM 792 C CA . LYS A 1 99 ? 0.147 -10.859 -7.871 1.00 78.44 99 LYS A CA 1
ATOM 793 C C . LYS A 1 99 ? -1.365 -10.706 -7.907 1.00 78.44 99 LYS A C 1
ATOM 795 O O . LYS A 1 99 ? -1.960 -10.306 -6.918 1.00 78.44 99 LYS A O 1
ATOM 800 N N . ASN A 1 100 ? -1.980 -11.045 -9.030 1.00 73.50 100 ASN A N 1
ATOM 801 C CA . ASN A 1 100 ? -3.431 -11.139 -9.126 1.00 73.50 100 ASN A CA 1
ATOM 802 C C . ASN A 1 100 ? -3.774 -12.414 -9.905 1.00 73.50 100 ASN A C 1
ATOM 804 O O . ASN A 1 100 ? -3.282 -12.615 -11.012 1.00 73.50 100 ASN A O 1
ATOM 808 N N . ASP A 1 101 ? -4.563 -13.300 -9.299 1.00 63.75 101 ASP A N 1
ATOM 809 C CA . ASP A 1 101 ? -4.946 -14.582 -9.903 1.00 63.75 101 ASP A CA 1
ATOM 810 C C . ASP A 1 101 ? -6.246 -14.494 -10.731 1.00 63.75 101 ASP A C 1
ATOM 812 O O . ASP A 1 101 ? -6.554 -15.437 -11.456 1.00 63.75 101 ASP A O 1
ATOM 816 N N . ASP A 1 102 ? -6.971 -13.368 -10.696 1.00 59.44 102 ASP A N 1
ATOM 817 C CA . ASP A 1 102 ? -8.305 -13.209 -11.306 1.00 59.44 102 ASP A CA 1
ATOM 818 C C . ASP A 1 102 ? -8.343 -12.254 -12.527 1.00 59.44 102 ASP A C 1
ATOM 820 O O . ASP A 1 102 ? -9.371 -12.139 -13.200 1.00 59.44 102 ASP A O 1
ATOM 824 N N . LYS A 1 103 ? -7.241 -11.560 -12.868 1.00 63.19 103 LYS A N 1
ATOM 825 C CA . LYS A 1 103 ? -7.225 -10.503 -13.912 1.00 63.19 103 LYS A CA 1
ATOM 826 C C . LYS A 1 103 ? -6.161 -10.668 -14.998 1.00 63.19 103 LYS A C 1
ATOM 828 O O . LYS A 1 103 ? -5.240 -11.460 -14.894 1.00 63.19 103 LYS A O 1
ATOM 833 N N . SER A 1 104 ? -6.263 -9.855 -16.060 1.00 60.19 104 SER A N 1
ATOM 834 C CA . SER A 1 104 ? -5.384 -9.856 -17.255 1.00 60.19 104 SER A CA 1
ATOM 835 C C . SER A 1 104 ? -3.868 -9.786 -16.969 1.00 60.19 104 SER A C 1
ATOM 837 O O . SER A 1 104 ? -3.062 -10.064 -17.859 1.00 60.19 104 SER A O 1
ATOM 839 N N . LEU A 1 105 ? -3.481 -9.410 -15.749 1.00 61.94 105 LEU A N 1
ATOM 840 C CA . LEU A 1 105 ? -2.116 -9.342 -15.241 1.00 61.94 105 LEU A CA 1
ATOM 841 C C . LEU A 1 105 ? -1.938 -10.355 -14.106 1.00 61.94 105 LEU A C 1
ATOM 843 O O . LEU A 1 105 ? -2.613 -10.247 -13.091 1.00 61.94 105 LEU A O 1
ATOM 847 N N . GLU A 1 106 ? -0.996 -11.288 -14.256 1.00 69.81 106 GLU A N 1
ATOM 848 C CA . GLU A 1 106 ? -0.689 -12.300 -13.237 1.00 69.81 106 GLU A CA 1
ATOM 849 C C . GLU A 1 106 ? 0.314 -11.764 -12.209 1.00 69.81 106 GLU A C 1
ATOM 851 O O . GLU A 1 106 ? 0.153 -11.956 -11.006 1.00 69.81 106 GLU A O 1
ATOM 856 N N . ARG A 1 107 ? 1.385 -11.105 -12.679 1.00 71.00 107 ARG A N 1
ATOM 857 C CA . ARG A 1 107 ? 2.441 -10.554 -11.815 1.00 71.00 107 ARG A CA 1
ATOM 858 C C . ARG A 1 107 ? 2.957 -9.221 -12.334 1.00 71.00 107 ARG A C 1
ATOM 860 O O . ARG A 1 107 ? 3.244 -9.086 -13.524 1.00 71.00 107 ARG A O 1
ATOM 867 N N . LEU A 1 108 ? 3.157 -8.277 -11.421 1.00 77.62 108 LEU A N 1
ATOM 868 C CA . LEU A 1 108 ? 3.737 -6.968 -11.699 1.00 77.62 108 LEU A CA 1
ATOM 869 C C . LEU A 1 108 ? 4.828 -6.649 -10.677 1.00 77.62 108 LEU A C 1
ATOM 871 O O . LEU A 1 108 ? 4.580 -6.644 -9.472 1.00 77.62 108 LEU A O 1
ATOM 875 N N . ARG A 1 109 ? 6.041 -6.358 -11.155 1.00 78.94 109 ARG A N 1
ATOM 876 C CA . ARG A 1 109 ? 7.119 -5.841 -10.301 1.00 78.94 109 ARG A CA 1
ATOM 877 C C . ARG A 1 109 ? 7.112 -4.318 -10.303 1.00 78.94 109 ARG A C 1
ATOM 879 O O . ARG A 1 109 ? 7.298 -3.697 -11.351 1.00 78.94 109 ARG A O 1
ATOM 886 N N . VAL A 1 110 ? 6.983 -3.757 -9.108 1.00 80.00 110 VAL A N 1
ATOM 887 C CA . VAL A 1 110 ? 6.912 -2.324 -8.835 1.00 80.00 110 VAL A CA 1
ATOM 888 C C . VAL A 1 110 ? 8.131 -1.905 -8.024 1.00 80.00 110 VAL A C 1
ATOM 890 O O . VAL A 1 110 ? 8.396 -2.488 -6.978 1.00 80.00 110 VAL A O 1
ATOM 893 N N . THR A 1 111 ? 8.863 -0.896 -8.482 1.00 77.75 111 THR A N 1
ATOM 894 C CA . THR A 1 111 ? 10.083 -0.401 -7.837 1.00 77.75 111 THR A CA 1
ATOM 895 C C . THR A 1 111 ? 9.910 1.062 -7.452 1.00 77.75 111 THR A C 1
ATOM 897 O O . THR A 1 111 ? 9.633 1.901 -8.306 1.00 77.75 111 THR A O 1
ATOM 900 N N . PHE A 1 112 ? 10.120 1.386 -6.180 1.00 73.00 112 PHE A N 1
ATOM 901 C CA . PHE A 1 112 ? 10.149 2.764 -5.698 1.00 73.00 112 PHE A CA 1
ATOM 902 C C . PHE A 1 112 ? 11.496 3.389 -6.040 1.00 73.00 112 PHE A C 1
ATOM 904 O O . PHE A 1 112 ? 12.521 3.006 -5.478 1.00 73.00 112 PHE A O 1
ATOM 911 N N . VAL A 1 113 ? 11.493 4.331 -6.981 1.00 72.81 113 VAL A N 1
ATOM 912 C CA . VAL A 1 113 ? 12.681 5.111 -7.344 1.00 72.81 113 VAL A CA 1
ATOM 913 C C . VAL A 1 113 ? 12.984 6.136 -6.254 1.00 72.81 113 VAL A C 1
ATOM 915 O O . VAL A 1 113 ? 14.140 6.283 -5.885 1.00 72.81 113 VAL A O 1
ATOM 918 N N . ASN A 1 114 ? 11.941 6.779 -5.718 1.00 69.75 114 ASN A N 1
ATOM 919 C CA . ASN A 1 114 ? 11.961 7.688 -4.567 1.00 69.75 114 ASN A CA 1
ATOM 920 C C . ASN A 1 114 ? 10.664 7.505 -3.749 1.00 69.75 114 ASN A C 1
ATOM 922 O O . ASN A 1 114 ? 9.774 6.769 -4.171 1.00 69.75 114 ASN A O 1
ATOM 926 N N . ASP A 1 115 ? 10.509 8.235 -2.635 1.00 67.19 115 ASP A N 1
ATOM 927 C CA . ASP A 1 115 ? 9.295 8.202 -1.792 1.00 67.19 115 ASP A CA 1
ATOM 928 C C . ASP A 1 115 ? 8.003 8.616 -2.531 1.00 67.19 115 ASP A C 1
ATOM 930 O O . ASP A 1 115 ? 6.911 8.333 -2.052 1.00 67.19 115 ASP A O 1
ATOM 934 N N . SER A 1 116 ? 8.118 9.273 -3.690 1.00 69.19 116 SER A N 1
ATOM 935 C CA . SER A 1 116 ? 6.988 9.743 -4.502 1.00 69.19 116 SER A CA 1
ATOM 936 C C . SER A 1 116 ? 6.983 9.220 -5.940 1.00 69.19 116 SER A C 1
ATOM 938 O O . SER A 1 116 ? 6.107 9.605 -6.709 1.00 69.19 116 SER A O 1
ATOM 940 N N . LEU A 1 117 ? 7.974 8.413 -6.340 1.00 73.94 117 LEU A N 1
ATOM 941 C CA . LEU A 1 117 ? 8.144 7.974 -7.728 1.00 73.94 117 LEU A CA 1
ATOM 942 C C . LEU A 1 117 ? 8.262 6.463 -7.815 1.00 73.94 117 LEU A C 1
ATOM 944 O O . LEU A 1 117 ? 9.128 5.854 -7.182 1.00 73.94 117 LEU A O 1
ATOM 948 N N . VAL A 1 118 ? 7.433 5.881 -8.674 1.00 81.00 118 VAL A N 1
ATOM 949 C CA . VAL A 1 118 ? 7.328 4.438 -8.863 1.00 81.00 118 VAL A CA 1
ATOM 950 C C . VAL A 1 118 ? 7.566 4.079 -10.327 1.00 81.00 118 VAL A C 1
ATOM 952 O O . VAL A 1 118 ? 7.022 4.712 -11.227 1.00 81.00 118 VAL A O 1
ATOM 955 N N . SER A 1 119 ? 8.372 3.048 -10.567 1.00 79.38 119 SER A N 1
ATOM 956 C CA . SER A 1 119 ? 8.681 2.507 -11.891 1.00 79.38 119 SER A CA 1
ATOM 957 C C . SER A 1 119 ? 8.297 1.029 -11.977 1.00 79.38 119 SER A C 1
ATOM 959 O O . SER A 1 119 ? 8.359 0.295 -10.986 1.00 79.38 119 SER A O 1
ATOM 961 N N . PHE A 1 120 ? 7.916 0.580 -13.171 1.00 80.50 120 PHE A N 1
ATOM 962 C CA . PHE A 1 120 ? 7.535 -0.800 -13.455 1.00 80.50 120 PHE A CA 1
ATOM 963 C C . PHE A 1 120 ? 8.651 -1.483 -14.250 1.00 80.50 120 PHE A C 1
ATOM 965 O O . PHE A 1 120 ? 9.310 -0.860 -15.076 1.00 80.50 120 PHE A O 1
ATOM 972 N N . SER A 1 121 ? 8.934 -2.753 -13.953 1.00 68.62 121 SER A N 1
ATOM 973 C CA . SER 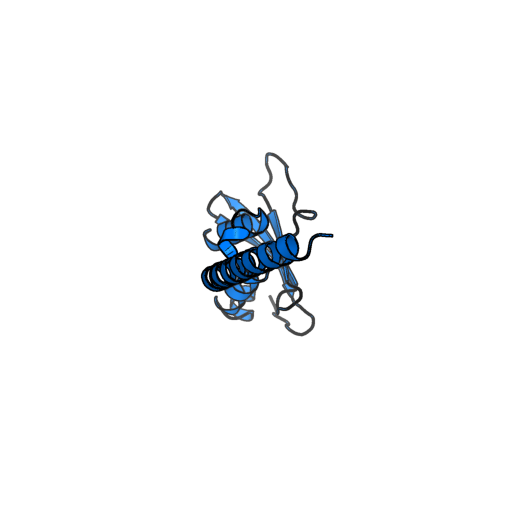A 1 121 ? 10.096 -3.440 -14.553 1.00 68.62 121 SER A CA 1
ATOM 974 C C . SER A 1 121 ? 9.836 -4.865 -15.028 1.00 68.62 121 SER A C 1
ATOM 976 O O . SER A 1 121 ? 10.639 -5.410 -15.782 1.00 68.62 121 SER A O 1
ATOM 978 N N . SER A 1 122 ? 8.735 -5.494 -14.614 1.00 71.75 122 SER A N 1
ATOM 979 C CA . SER A 1 122 ? 8.390 -6.841 -15.067 1.00 71.75 122 SER A CA 1
ATOM 980 C C . SER A 1 122 ? 6.880 -7.013 -15.107 1.00 71.75 122 SER A C 1
ATOM 982 O O . SER A 1 122 ? 6.217 -6.882 -14.078 1.00 71.75 122 SER A O 1
ATOM 984 N N . TRP A 1 123 ? 6.377 -7.305 -16.304 1.00 72.38 123 TRP A N 1
ATOM 985 C CA . TRP A 1 123 ? 4.972 -7.531 -16.611 1.00 72.38 123 TRP A CA 1
ATOM 986 C C . TRP A 1 123 ? 4.798 -9.003 -16.982 1.00 72.38 123 TRP A C 1
ATOM 988 O O . TRP A 1 123 ? 5.404 -9.472 -17.945 1.00 72.38 123 TRP A O 1
ATOM 998 N N . LYS A 1 124 ? 3.991 -9.749 -16.225 1.00 75.62 124 LYS A N 1
ATOM 999 C CA . LYS A 1 124 ? 3.583 -11.109 -16.590 1.00 75.62 124 LYS A CA 1
ATOM 1000 C C . LYS A 1 124 ? 2.078 -11.121 -16.831 1.00 75.62 124 LYS A C 1
ATOM 1002 O O . LYS A 1 124 ? 1.296 -10.981 -15.893 1.00 75.62 124 LYS A O 1
ATOM 1007 N N . LEU A 1 125 ? 1.697 -11.253 -18.097 1.00 74.12 125 LEU A N 1
ATOM 1008 C CA . LEU A 1 125 ? 0.307 -11.346 -18.544 1.00 74.12 125 LEU A CA 1
ATOM 1009 C C . LEU A 1 125 ? -0.194 -12.790 -18.419 1.00 74.12 125 LEU A C 1
ATOM 1011 O O . LEU A 1 125 ? 0.596 -13.729 -18.528 1.00 74.12 125 LEU A O 1
ATOM 1015 N N . MET A 1 126 ? -1.501 -12.964 -18.220 1.00 65.75 126 MET A N 1
ATOM 1016 C CA . MET A 1 126 ? -2.122 -14.292 -18.246 1.00 65.75 126 MET A CA 1
ATOM 1017 C C . MET A 1 126 ? -2.205 -14.867 -19.667 1.00 65.75 126 MET A C 1
ATOM 1019 O O . MET A 1 126 ? -2.276 -14.126 -20.654 1.00 65.75 126 MET A O 1
ATOM 1023 N N . GLU A 1 127 ? -2.246 -16.200 -19.769 1.00 56.28 127 GLU A N 1
ATOM 1024 C CA . GLU A 1 127 ? -2.415 -16.924 -21.034 1.00 56.28 127 GLU A CA 1
ATOM 1025 C C . GLU A 1 127 ? -3.745 -16.536 -21.708 1.00 56.28 127 GLU A C 1
ATOM 1027 O O . GLU A 1 127 ? -4.816 -17.015 -21.348 1.00 56.28 127 GLU A O 1
ATOM 1032 N N . GLY A 1 128 ? -3.684 -15.618 -22.679 1.00 59.03 128 GLY A N 1
ATOM 1033 C CA . GLY A 1 128 ? -4.854 -15.133 -23.426 1.00 59.03 128 GLY A CA 1
ATOM 1034 C C . GLY A 1 128 ? -4.809 -13.648 -23.798 1.00 59.03 128 GLY A C 1
ATOM 1035 O O . GLY A 1 128 ? -5.461 -13.240 -24.758 1.00 59.03 128 GLY A O 1
ATOM 1036 N N . LYS A 1 129 ? -4.001 -12.839 -23.102 1.00 63.38 129 LYS A N 1
ATOM 1037 C CA . LYS A 1 129 ? -3.735 -11.433 -23.449 1.00 63.38 129 LYS A CA 1
ATOM 1038 C C . LYS A 1 129 ? -2.290 -11.314 -23.924 1.00 63.38 129 LYS A C 1
ATOM 1040 O O . LYS A 1 129 ? -1.366 -11.472 -23.137 1.00 63.38 129 LYS A O 1
ATOM 1045 N N . ASN A 1 130 ? -2.095 -11.048 -25.214 1.00 65.50 130 ASN A N 1
ATOM 1046 C CA . ASN A 1 130 ? -0.767 -10.826 -25.780 1.00 65.50 130 ASN A CA 1
ATOM 1047 C C . ASN A 1 130 ? -0.608 -9.341 -26.117 1.00 65.50 130 ASN A C 1
ATOM 1049 O O . ASN A 1 130 ? -1.216 -8.858 -27.072 1.00 65.50 130 ASN A O 1
ATOM 1053 N N . CYS A 1 131 ? 0.178 -8.622 -25.320 1.00 69.12 131 CYS A N 1
ATOM 1054 C CA . CYS A 1 131 ? 0.589 -7.257 -25.625 1.00 69.12 131 CYS A CA 1
ATOM 1055 C C . CYS A 1 131 ? 1.990 -7.325 -26.243 1.00 69.12 131 CYS A C 1
ATOM 1057 O O . CYS A 1 131 ? 2.925 -7.672 -25.524 1.00 69.12 131 CYS A O 1
ATOM 1059 N N . PRO A 1 132 ? 2.166 -7.054 -27.549 1.00 67.38 132 PRO A N 1
ATOM 1060 C CA . PRO A 1 132 ? 3.484 -7.026 -28.170 1.00 67.38 132 PRO A CA 1
ATOM 1061 C C . PRO A 1 132 ? 4.208 -5.724 -27.788 1.00 67.38 132 PRO A C 1
ATOM 1063 O O . PRO A 1 132 ? 4.229 -4.762 -28.555 1.00 67.38 132 PRO A O 1
ATOM 1066 N N . CYS A 1 133 ? 4.757 -5.722 -26.574 1.00 67.56 133 CYS A N 1
ATOM 1067 C CA . CYS A 1 133 ? 5.616 -4.711 -25.971 1.00 67.56 133 CYS A CA 1
ATOM 1068 C C . CYS A 1 133 ? 6.857 -5.443 -25.410 1.00 67.56 133 CYS A C 1
ATOM 1070 O O . CYS A 1 133 ? 7.965 -4.900 -25.551 1.00 67.56 133 CYS A O 1
#

Sequence (133 aa):
MNSTFFKRLRLYLIGVLIGAVMVVFIFKERTSLLTSWLPENTVIEAIQTSDFQLNATDSCYFNCLGANEDLKAFFDEADVLFSEGERGVKDANRYYILKNDDKSLERLRVTFVNDSLVSFSSWKLMEGKNCPC

Radius of gyration: 21.92 Å; chains: 1; bounding box: 55×36×64 Å

Foldseek 3Di:
DDPVVVVVVVVVVVVVVVVVVVVCVVCVVVVCVVCCPPPFVVVLVLVVQADEPADPVNVLVCVLQPHPPLVVVQSVQWGWPPVPWDPDDPPAFTKIWTAHPPGQWGIWIWTDPDSRYIYTDDTDGDDPRDRPD

pLDDT: mean 72.24, std 11.42, range [43.31, 95.25]

Secondary structure (DSSP, 8-state):
--HHHHHHHHHHHHHHHHHHHHHHHHTGGGGGGGTTTSHHHHHHHHHHHSEEE--HHHHHHHHHT-TTHHHHHHHHT-EE-TTTS----TTS--EEEEE-SSSSEEEEEEEEEETTEEEEEEEEE-TT-----